Protein AF-A0A822FYF8-F1 (afdb_monomer)

Foldseek 3Di:
DEAEAEALDCVRCVCQLLCCVPVVDQHAYEDAPCSLVSNLVNNVCVQVVDVVVDVDDRGDNVSSVRSSVSYDHDDPPDDD

Sequence (80 aa):
DAVLITYPDIYHLGALPYLVGHCGLKCPVYATIPVYKMGQMFMYDLHQSRSNSEDFTLFTLDHVDAAFDLFVQMKYDQSI

Nearest PDB structures (foldseek):
  6v4x-assembly1_I  TM=9.817E-01  e=7.855E-09  Homo sapiens
  9bcu-assembly1_J  TM=9.510E-01  e=2.072E-04  Thermococcus kodakarensis
  3af5-assembly1_A  TM=9.499E-01  e=5.848E-04  Pyrococcus horikoshii OT3
  6v4x-assembly1_H  TM=9.098E-01  e=9.207E-04  Homo sapiens
  6m8q-assembly1_A  TM=8.842E-01  e=1.650E-03  Homo sapiens

Solvent-accessible surface area (backbone atoms only — not comparable to full-atom values): 4631 Å² total; 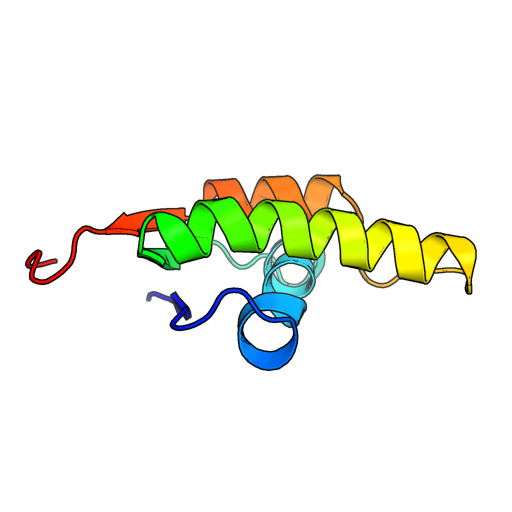per-residue (Å²): 123,72,44,79,49,90,51,44,46,62,93,69,44,57,62,45,26,35,38,30,61,74,68,61,59,80,55,48,29,38,28,40,55,66,35,54,60,48,23,54,56,45,52,52,51,50,52,53,57,41,50,75,76,42,93,64,78,78,62,54,72,67,20,42,52,59,39,58,72,37,50,46,75,40,62,91,96,60,89,130

InterPro domains:
  IPR001279 Metallo-beta-lactamase [PF16661] (1-79)
  IPR027075 Cleavage and polyadenylation specificity factor subunit 2 [PTHR45922] (1-79)
  IPR036866 Ribonuclease Z/Hydroxyacylglutathione hydrolase-like [G3DSA:3.60.15.10] (1-80)
  IPR036866 Ribonuclease Z/Hydroxyacylglutathione hydrolase-like [SSF56281] (1-79)

Mean predicted aligned error: 4.22 Å

pLDDT: mean 90.09, std 6.19, range [59.53, 94.31]

Secondary structure (DSSP, 8-state):
--EE---SSHHHHTTHHHHHHTT---S-EEEEHHHHHHHHHHHHHHHHHHHHHS---S--HHHHHHHHHTEEEE-TT---

Radius of gyration: 12.6 Å; Cα contacts (8 Å, |Δi|>4): 106; chains: 1; bounding box: 30×22×36 Å

Organism: NCBI:txid392032

Structure (mmCIF, N/CA/C/O backbone):
data_AF-A0A822FYF8-F1
#
_entry.id   AF-A0A822FYF8-F1
#
loop_
_atom_site.group_PDB
_atom_site.id
_atom_site.type_symbol
_atom_site.label_atom_id
_atom_site.label_alt_id
_atom_site.label_comp_id
_atom_site.label_asym_id
_atom_site.label_entity_id
_atom_site.label_seq_id
_atom_site.pdbx_PDB_ins_code
_atom_site.Cartn_x
_atom_site.Cartn_y
_atom_site.Cartn_z
_atom_site.occupancy
_atom_site.B_iso_or_equiv
_atom_site.auth_seq_id
_atom_si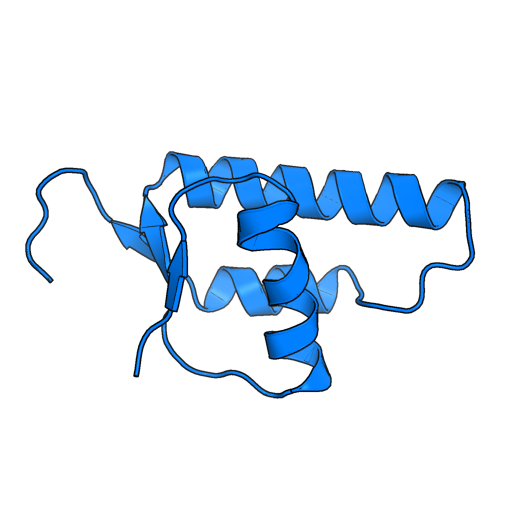te.auth_comp_id
_atom_site.auth_asym_id
_atom_site.auth_atom_id
_atom_site.pdbx_PDB_model_num
ATOM 1 N N . ASP A 1 1 ? -11.185 -14.359 6.432 1.00 81.56 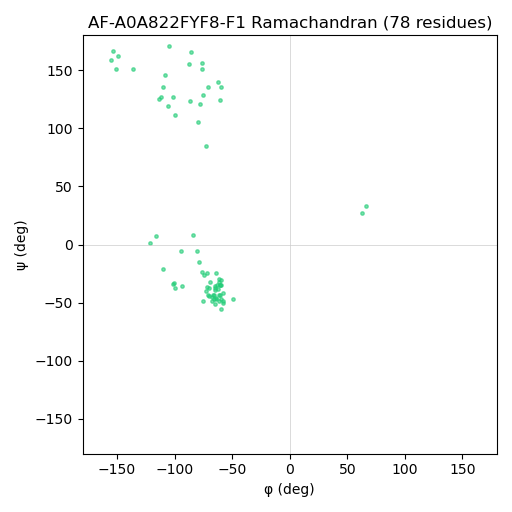1 ASP A N 1
ATOM 2 C CA . ASP A 1 1 ? -9.735 -14.088 6.342 1.00 81.56 1 ASP A CA 1
ATOM 3 C C . ASP A 1 1 ? -9.474 -12.597 6.297 1.00 81.56 1 ASP A C 1
ATOM 5 O O . ASP A 1 1 ? -10.319 -11.865 5.791 1.00 81.56 1 ASP A O 1
ATOM 9 N N . ALA A 1 2 ? -8.353 -12.155 6.862 1.00 89.12 2 ALA A N 1
ATOM 10 C CA . ALA A 1 2 ? -7.980 -10.748 6.968 1.00 89.12 2 ALA A CA 1
ATOM 11 C C . ALA A 1 2 ? -6.454 -10.603 6.964 1.00 89.12 2 ALA A C 1
ATOM 13 O O . ALA A 1 2 ? -5.749 -11.495 7.438 1.00 89.12 2 ALA A O 1
ATOM 14 N N . VAL A 1 3 ? -5.960 -9.469 6.472 1.00 91.62 3 VAL A N 1
ATOM 15 C CA . VAL A 1 3 ? -4.545 -9.083 6.567 1.00 91.62 3 VAL A CA 1
ATOM 16 C C . VAL A 1 3 ? -4.428 -7.913 7.532 1.00 91.62 3 VAL A C 1
ATOM 18 O O . VAL A 1 3 ? -5.229 -6.985 7.476 1.00 91.62 3 VAL A O 1
ATOM 21 N N . LEU A 1 4 ? -3.439 -7.951 8.423 1.00 92.31 4 LEU A N 1
ATOM 22 C CA . LEU A 1 4 ? -3.153 -6.870 9.364 1.00 92.31 4 LEU A CA 1
ATOM 23 C C . LEU A 1 4 ? -1.814 -6.228 8.990 1.00 92.31 4 LEU A C 1
ATOM 25 O O . LEU A 1 4 ? -0.813 -6.936 8.890 1.00 92.31 4 LEU A O 1
ATOM 29 N N . 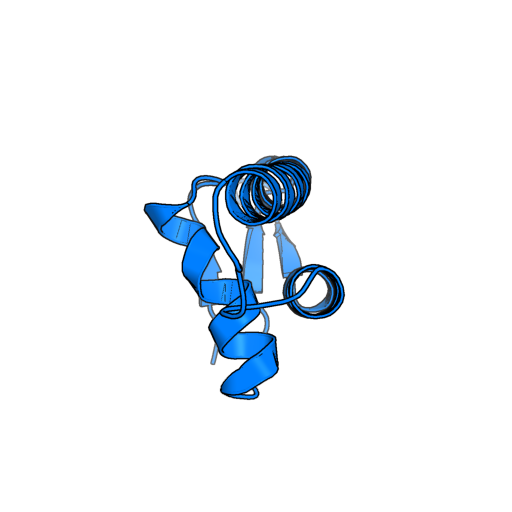ILE A 1 5 ? -1.788 -4.906 8.811 1.00 92.69 5 ILE A N 1
ATOM 30 C CA . ILE A 1 5 ? -0.554 -4.151 8.546 1.00 92.69 5 ILE A CA 1
ATOM 31 C C . ILE A 1 5 ? -0.266 -3.236 9.738 1.00 92.69 5 ILE A C 1
ATOM 33 O O . ILE A 1 5 ? -1.099 -2.420 10.139 1.00 92.69 5 ILE A O 1
ATOM 37 N N . THR A 1 6 ? 0.936 -3.359 10.295 1.00 89.62 6 THR A N 1
ATOM 38 C CA . THR A 1 6 ? 1.384 -2.617 11.482 1.00 89.62 6 THR A CA 1
ATOM 39 C C . THR A 1 6 ? 2.136 -1.332 11.150 1.00 89.62 6 THR A C 1
ATOM 41 O O . THR A 1 6 ? 1.963 -0.340 11.857 1.00 89.62 6 THR A O 1
ATOM 44 N N . TYR A 1 7 ? 2.933 -1.322 10.080 1.00 91.31 7 TYR A N 1
ATOM 45 C CA . TYR A 1 7 ? 3.815 -0.208 9.723 1.00 91.31 7 TYR A CA 1
ATOM 46 C C . TYR A 1 7 ? 3.751 0.115 8.217 1.00 91.31 7 TYR A C 1
ATOM 48 O O . TYR A 1 7 ? 3.466 -0.776 7.417 1.00 91.31 7 TYR A O 1
ATOM 56 N N . PRO A 1 8 ? 3.978 1.384 7.815 1.00 90.50 8 PRO A N 1
ATOM 57 C CA . PRO A 1 8 ? 3.866 1.825 6.420 1.00 90.50 8 PRO A CA 1
ATOM 58 C C . PRO A 1 8 ? 5.124 1.566 5.570 1.00 90.50 8 PRO A C 1
ATOM 60 O O . PRO A 1 8 ? 5.222 2.081 4.460 1.00 90.50 8 PRO A O 1
ATOM 63 N N . ASP A 1 9 ? 6.114 0.839 6.081 1.00 88.88 9 ASP A N 1
ATOM 64 C CA . ASP A 1 9 ? 7.379 0.596 5.392 1.00 88.88 9 ASP A CA 1
ATOM 65 C C . ASP A 1 9 ? 7.317 -0.601 4.433 1.00 88.88 9 ASP A C 1
ATOM 67 O O . ASP A 1 9 ? 6.436 -1.462 4.481 1.00 88.88 9 ASP A O 1
ATOM 71 N N . ILE A 1 10 ? 8.329 -0.674 3.572 1.00 88.31 10 ILE A N 1
ATOM 72 C CA . ILE A 1 10 ? 8.426 -1.659 2.490 1.00 88.31 10 ILE A CA 1
ATOM 73 C C . ILE A 1 10 ? 8.462 -3.092 3.032 1.00 88.31 10 ILE A C 1
ATOM 75 O O . ILE A 1 10 ? 7.930 -3.991 2.385 1.00 88.31 10 ILE A O 1
ATOM 79 N N . TYR A 1 11 ? 9.040 -3.328 4.213 1.00 90.69 11 TYR A N 1
ATOM 80 C CA . TYR A 1 11 ? 9.149 -4.685 4.752 1.00 90.69 11 TYR A CA 1
ATOM 81 C C . TYR A 1 11 ? 7.802 -5.241 5.227 1.00 90.69 11 TYR A C 1
ATOM 83 O O . TYR A 1 11 ? 7.623 -6.457 5.228 1.00 90.69 11 TYR A O 1
ATOM 91 N N . HIS A 1 12 ? 6.851 -4.373 5.580 1.00 90.56 12 HIS A N 1
ATOM 92 C CA . HIS A 1 12 ? 5.526 -4.777 6.057 1.00 90.56 12 HIS A CA 1
ATOM 93 C C . HIS A 1 12 ? 4.446 -4.662 4.975 1.00 90.56 12 HIS A C 1
ATOM 95 O O . HIS A 1 12 ? 3.530 -5.480 4.929 1.00 90.56 12 HIS A O 1
ATOM 101 N N . LEU A 1 13 ? 4.556 -3.668 4.093 1.00 91.88 13 LEU A N 1
ATOM 102 C CA . LEU A 1 13 ? 3.534 -3.327 3.102 1.00 91.88 13 LEU A CA 1
ATOM 103 C C . LEU A 1 13 ? 3.950 -3.649 1.657 1.00 91.88 13 LEU A C 1
ATOM 105 O O . LEU A 1 13 ? 3.095 -3.811 0.789 1.00 91.88 13 LEU A O 1
ATOM 109 N N . GLY A 1 14 ? 5.250 -3.773 1.378 1.00 90.00 14 GLY A N 1
ATOM 110 C CA . GLY A 1 14 ? 5.792 -3.791 0.016 1.00 90.00 14 GLY A CA 1
ATOM 111 C C . GLY A 1 14 ? 5.297 -4.937 -0.868 1.00 90.00 14 GLY A C 1
ATOM 112 O O . GLY A 1 14 ? 5.179 -4.774 -2.079 1.00 90.00 14 GLY A O 1
ATOM 113 N N . ALA A 1 15 ? 4.963 -6.085 -0.272 1.00 91.75 15 ALA A N 1
ATOM 114 C CA . ALA A 1 15 ? 4.436 -7.240 -0.999 1.00 91.75 15 ALA A CA 1
ATOM 115 C C . ALA A 1 15 ? 2.941 -7.116 -1.344 1.00 91.75 15 ALA A C 1
ATOM 117 O O . ALA A 1 15 ? 2.438 -7.877 -2.171 1.00 91.75 15 ALA A O 1
ATOM 118 N N . LEU A 1 16 ? 2.212 -6.183 -0.727 1.00 92.62 16 LEU A N 1
ATOM 119 C CA . LEU A 1 16 ? 0.756 -6.128 -0.826 1.00 92.62 16 LEU A CA 1
ATOM 120 C C . LEU A 1 16 ? 0.251 -5.845 -2.256 1.00 92.62 16 LEU A C 1
ATOM 122 O O . LEU A 1 16 ? -0.607 -6.604 -2.712 1.00 92.62 16 LEU A O 1
ATOM 126 N N . PRO A 1 17 ? 0.795 -4.870 -3.017 1.00 92.69 17 PRO A N 1
ATOM 127 C CA . PRO A 1 17 ? 0.378 -4.646 -4.405 1.00 92.69 17 PRO A CA 1
ATOM 128 C C . PRO A 1 17 ? 0.622 -5.859 -5.300 1.00 92.69 17 PRO A C 1
ATOM 130 O O . PRO A 1 17 ? -0.190 -6.167 -6.168 1.00 92.69 17 PRO A O 1
ATOM 133 N N . TYR A 1 18 ? 1.706 -6.599 -5.053 1.00 93.00 18 TYR A N 1
ATOM 134 C CA . TYR A 1 18 ? 1.993 -7.826 -5.787 1.00 93.00 18 TYR A CA 1
ATOM 135 C C . TYR A 1 18 ? 0.941 -8.909 -5.507 1.00 93.00 18 TYR A C 1
ATOM 137 O O . TYR A 1 18 ? 0.409 -9.518 -6.433 1.00 93.00 18 TYR A O 1
ATOM 145 N N . LEU A 1 19 ? 0.596 -9.128 -4.234 1.00 92.50 19 LEU A N 1
ATOM 146 C CA . LEU A 1 19 ? -0.400 -10.130 -3.841 1.00 92.50 19 LEU A CA 1
ATOM 147 C C . LEU A 1 19 ? -1.803 -9.799 -4.367 1.00 92.50 19 LEU A C 1
ATOM 149 O O . LEU A 1 19 ? -2.543 -10.702 -4.758 1.00 92.50 19 LEU A O 1
ATOM 153 N N . VAL A 1 20 ? -2.177 -8.521 -4.396 1.00 92.81 20 VAL A N 1
ATOM 154 C CA . VAL A 1 20 ? -3.490 -8.092 -4.893 1.00 92.81 20 VAL A CA 1
ATOM 155 C C . VAL A 1 20 ? -3.543 -8.162 -6.419 1.00 92.81 20 VAL A C 1
ATOM 157 O O . VAL A 1 20 ? -4.455 -8.787 -6.960 1.00 92.81 20 VAL A O 1
ATOM 160 N N . GLY A 1 21 ? -2.542 -7.611 -7.112 1.00 89.19 21 GLY A N 1
ATOM 161 C CA . GLY A 1 21 ? -2.502 -7.576 -8.576 1.00 89.19 21 GLY A CA 1
ATOM 162 C C . GLY A 1 21 ? -2.264 -8.940 -9.232 1.00 89.19 21 GLY A C 1
ATOM 163 O O . GLY A 1 21 ? -2.959 -9.296 -10.180 1.00 89.19 21 GLY A O 1
ATOM 164 N N . HIS A 1 22 ? -1.318 -9.734 -8.718 1.00 89.25 22 HIS A N 1
ATOM 165 C CA . HIS A 1 22 ? -0.917 -11.002 -9.345 1.00 89.25 22 HIS A CA 1
ATOM 166 C C . HIS A 1 22 ? -1.544 -12.235 -8.699 1.00 89.25 22 HIS A C 1
ATOM 168 O O . HIS A 1 22 ? -1.884 -13.186 -9.400 1.00 89.25 22 HIS A O 1
ATOM 174 N N . CYS A 1 23 ? -1.692 -12.249 -7.371 1.00 90.44 23 CYS A N 1
ATOM 175 C CA . CYS A 1 23 ? -2.222 -13.415 -6.657 1.00 90.44 23 CYS A CA 1
ATOM 176 C C . CYS A 1 23 ? -3.736 -13.335 -6.403 1.00 90.44 23 CYS A C 1
ATOM 178 O O . CYS A 1 23 ? -4.318 -14.304 -5.916 1.00 90.44 23 CYS A O 1
ATOM 180 N N . GLY A 1 24 ? -4.386 -12.216 -6.741 1.00 89.19 24 GLY A N 1
ATOM 181 C CA . GLY A 1 24 ? -5.832 -12.049 -6.609 1.00 89.19 24 GLY A CA 1
ATOM 182 C C . GLY A 1 24 ? -6.318 -12.046 -5.160 1.00 89.19 24 GLY A C 1
ATOM 183 O O . GLY A 1 24 ? -7.414 -12.538 -4.881 1.00 89.19 24 GLY A O 1
ATOM 184 N N . LEU A 1 25 ? -5.509 -11.527 -4.231 1.00 91.06 25 LEU A N 1
ATOM 185 C CA . LEU A 1 25 ? -5.902 -11.348 -2.835 1.00 91.06 25 LEU A CA 1
ATOM 186 C C . LEU A 1 25 ? -7.111 -10.397 -2.740 1.00 91.06 25 LEU A C 1
ATOM 188 O O . LEU A 1 25 ? -7.053 -9.271 -3.220 1.00 91.06 25 LEU A O 1
ATOM 192 N N . LYS A 1 26 ? -8.206 -10.851 -2.114 1.00 89.44 26 LYS A N 1
ATOM 193 C CA . LYS A 1 26 ? -9.480 -10.103 -1.993 1.00 89.44 26 LYS A CA 1
ATOM 194 C C . LYS A 1 26 ? -9.931 -9.851 -0.553 1.00 89.44 26 LYS A C 1
ATOM 196 O O . LYS A 1 26 ? -11.026 -9.343 -0.332 1.00 89.44 26 LYS A O 1
ATOM 201 N N . CYS A 1 27 ? -9.153 -10.283 0.434 1.00 92.19 27 CYS A N 1
ATOM 202 C CA . CYS A 1 27 ? -9.531 -10.119 1.834 1.00 92.19 27 CYS A CA 1
ATOM 203 C C . CYS A 1 27 ? -9.324 -8.668 2.302 1.00 92.19 27 CYS A C 1
ATOM 205 O O . CYS A 1 27 ? -8.412 -8.002 1.808 1.00 92.19 27 CYS A O 1
ATOM 207 N N . PRO A 1 28 ? -10.111 -8.193 3.284 1.00 93.00 28 PRO A N 1
ATOM 208 C CA . PRO A 1 28 ? -9.922 -6.869 3.863 1.00 93.00 28 PRO A CA 1
ATOM 209 C C . PRO A 1 28 ? -8.556 -6.750 4.547 1.00 93.00 28 PRO A C 1
ATOM 211 O O . PRO A 1 28 ? -8.098 -7.673 5.235 1.00 93.00 28 PRO A O 1
ATOM 214 N N . VAL A 1 29 ? -7.927 -5.591 4.369 1.00 94.31 29 VAL A N 1
ATOM 215 C CA . VAL A 1 29 ? -6.648 -5.236 4.986 1.00 94.31 29 VAL A CA 1
ATOM 216 C C . VAL A 1 29 ? -6.914 -4.228 6.095 1.00 94.31 29 VAL A C 1
ATOM 218 O O . VAL A 1 29 ? -7.429 -3.148 5.847 1.00 94.31 29 VAL A O 1
ATOM 221 N N . TYR A 1 30 ? -6.576 -4.548 7.334 1.00 93.38 30 TYR A N 1
ATOM 222 C CA . TYR A 1 30 ? -6.803 -3.658 8.466 1.00 93.38 30 TYR A CA 1
ATOM 223 C C . TYR A 1 30 ? -5.509 -2.954 8.847 1.00 93.38 30 TYR A C 1
ATOM 225 O O . TYR A 1 30 ? -4.483 -3.592 9.102 1.00 93.38 30 TYR A O 1
ATOM 233 N N . ALA A 1 31 ? -5.574 -1.628 8.921 1.00 93.56 31 ALA A N 1
ATOM 234 C CA . ALA A 1 31 ? -4.478 -0.804 9.403 1.00 93.56 31 ALA A CA 1
ATOM 235 C C . ALA A 1 31 ? -4.995 0.514 9.975 1.00 93.56 31 ALA A C 1
ATOM 237 O O . ALA A 1 31 ? -6.141 0.918 9.762 1.00 93.56 31 ALA A O 1
ATOM 238 N N . THR A 1 32 ? -4.129 1.217 10.695 1.00 92.81 32 THR A N 1
ATOM 239 C CA . THR A 1 32 ? -4.465 2.546 11.204 1.00 92.81 32 THR A CA 1
ATOM 240 C C . THR A 1 32 ? -4.397 3.602 10.097 1.00 92.81 32 THR A C 1
ATOM 242 O O . THR A 1 32 ? -3.681 3.457 9.107 1.00 92.81 32 THR A O 1
ATOM 245 N N . ILE A 1 33 ? -5.119 4.710 10.279 1.00 91.31 33 ILE A N 1
ATOM 246 C CA . ILE A 1 33 ? -5.137 5.849 9.341 1.00 91.31 33 ILE A CA 1
ATOM 247 C C . ILE A 1 33 ? -3.731 6.331 8.914 1.00 91.31 33 ILE A C 1
ATOM 249 O O . ILE A 1 33 ? -3.540 6.546 7.715 1.00 91.31 33 ILE A O 1
ATOM 253 N N . PRO A 1 34 ? -2.739 6.529 9.812 1.00 90.75 34 PRO A N 1
ATOM 254 C CA . PRO A 1 34 ? -1.405 6.952 9.384 1.00 90.75 34 PRO A CA 1
ATOM 255 C C . PRO A 1 34 ? -0.702 5.898 8.525 1.00 90.75 34 PRO A C 1
ATOM 257 O O . PRO A 1 34 ? -0.036 6.273 7.566 1.00 90.75 34 PRO A O 1
ATOM 260 N N . VAL A 1 35 ? -0.893 4.604 8.809 1.00 92.25 35 VAL A N 1
ATOM 261 C CA . VAL A 1 35 ? -0.319 3.512 8.008 1.00 92.25 35 VAL A CA 1
ATOM 262 C C . VAL A 1 35 ? -0.922 3.498 6.607 1.00 92.25 35 VAL A C 1
ATOM 264 O O . VAL A 1 35 ? -0.184 3.408 5.635 1.00 92.25 35 VAL A O 1
ATOM 267 N N . TYR A 1 36 ? -2.240 3.677 6.496 1.00 92.62 36 TYR A N 1
ATOM 268 C CA . TYR A 1 36 ? -2.922 3.807 5.209 1.00 92.62 36 TYR A CA 1
ATOM 269 C C . TYR A 1 36 ? -2.399 5.012 4.406 1.00 92.62 36 TYR A C 1
ATOM 271 O O . TYR A 1 36 ? -1.905 4.863 3.293 1.00 92.62 36 TYR A O 1
ATOM 279 N N . LYS A 1 37 ? -2.434 6.219 4.988 1.00 91.69 37 LYS A N 1
ATOM 280 C CA . LYS A 1 37 ? -2.063 7.447 4.262 1.00 91.69 37 LYS A CA 1
ATOM 281 C C . LYS A 1 37 ? -0.580 7.508 3.904 1.00 91.69 37 LYS A C 1
ATOM 283 O O . LYS A 1 37 ? -0.239 7.899 2.791 1.00 91.69 37 LYS A O 1
ATOM 288 N N . MET A 1 38 ? 0.304 7.171 4.846 1.00 93.38 38 MET A N 1
ATOM 289 C CA . MET A 1 38 ? 1.744 7.178 4.581 1.00 93.38 38 MET A CA 1
ATOM 290 C C . MET A 1 38 ? 2.146 6.009 3.694 1.00 93.38 38 MET A C 1
ATOM 292 O O . MET A 1 38 ? 2.945 6.209 2.789 1.00 93.38 38 MET A O 1
ATOM 296 N N . GLY A 1 39 ? 1.564 4.827 3.907 1.00 94.06 39 GLY A N 1
ATOM 297 C CA . GLY A 1 39 ? 1.850 3.638 3.114 1.00 94.06 39 GLY A CA 1
ATOM 298 C C . GLY A 1 39 ? 1.564 3.851 1.632 1.00 94.06 39 GLY A C 1
ATOM 299 O O . GLY A 1 39 ? 2.388 3.482 0.803 1.00 94.06 39 GLY A O 1
ATOM 300 N N . GLN A 1 40 ? 0.453 4.511 1.291 1.00 92.81 40 GLN A N 1
ATOM 301 C CA . GLN A 1 40 ? 0.114 4.790 -0.107 1.00 92.81 40 GLN A CA 1
ATOM 302 C C . GLN A 1 40 ? 1.184 5.664 -0.777 1.00 92.81 40 GLN A C 1
ATOM 304 O O . GLN A 1 40 ? 1.702 5.316 -1.836 1.00 92.81 40 GLN A O 1
ATOM 309 N N . MET A 1 41 ? 1.589 6.758 -0.118 1.00 92.56 41 MET A N 1
ATOM 310 C CA . MET A 1 41 ? 2.674 7.615 -0.611 1.00 92.56 41 MET A CA 1
ATOM 311 C C . MET A 1 41 ? 4.011 6.867 -0.699 1.00 92.56 41 MET A C 1
ATOM 313 O O . MET A 1 41 ? 4.746 7.055 -1.665 1.00 92.56 41 MET A O 1
ATOM 317 N N . PHE A 1 42 ? 4.308 5.992 0.265 1.00 93.81 42 PHE A N 1
ATOM 318 C CA . PHE A 1 42 ? 5.537 5.198 0.280 1.00 93.81 42 PHE A CA 1
ATOM 319 C C . PHE A 1 42 ? 5.602 4.213 -0.891 1.00 93.81 42 PHE A C 1
ATOM 321 O O . PHE A 1 42 ? 6.657 4.041 -1.495 1.00 93.81 42 PHE A O 1
ATOM 328 N N . MET A 1 43 ? 4.474 3.590 -1.245 1.00 93.62 43 MET A N 1
ATOM 329 C CA . MET A 1 43 ? 4.411 2.652 -2.367 1.00 93.62 43 MET A CA 1
ATOM 330 C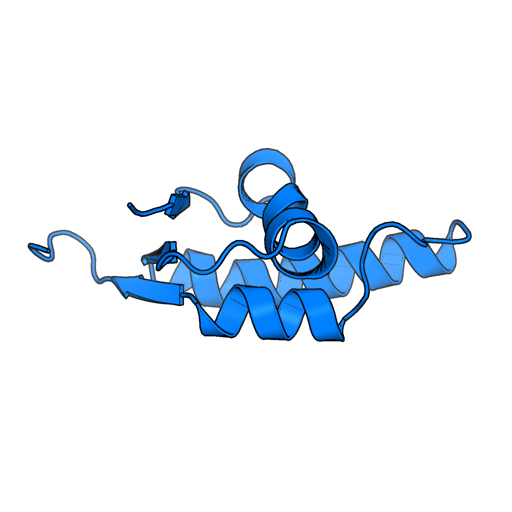 C . MET A 1 43 ? 4.525 3.353 -3.721 1.00 93.62 43 MET A C 1
ATOM 332 O O . MET A 1 43 ? 5.182 2.821 -4.618 1.00 93.62 43 MET A O 1
ATOM 336 N N . TYR A 1 44 ? 3.957 4.554 -3.865 1.00 94.00 44 TYR A N 1
ATOM 337 C CA . TYR A 1 44 ? 4.168 5.371 -5.061 1.00 94.00 44 TYR A CA 1
ATOM 338 C C . TYR A 1 44 ? 5.629 5.799 -5.219 1.00 94.00 44 TYR A C 1
ATOM 340 O O . TYR A 1 44 ? 6.194 5.640 -6.303 1.00 94.00 44 TYR A O 1
ATOM 348 N N . ASP A 1 45 ? 6.249 6.294 -4.144 1.00 93.50 45 ASP A N 1
ATOM 349 C CA . ASP A 1 45 ? 7.663 6.685 -4.148 1.00 93.50 45 ASP A CA 1
ATOM 350 C C . ASP A 1 45 ? 8.572 5.486 -4.451 1.00 93.50 45 ASP A C 1
ATOM 352 O O . ASP A 1 45 ? 9.447 5.567 -5.313 1.00 93.50 45 ASP A O 1
ATOM 356 N N . LEU A 1 46 ? 8.304 4.325 -3.841 1.00 92.38 46 LEU A N 1
ATOM 357 C CA . LEU A 1 46 ? 9.035 3.088 -4.112 1.00 92.38 46 LEU A CA 1
ATOM 358 C C . LEU A 1 46 ? 8.954 2.690 -5.588 1.00 92.38 46 LEU A C 1
ATOM 360 O O . LEU A 1 46 ? 9.987 2.408 -6.199 1.00 92.38 46 LEU A O 1
ATOM 364 N N . HIS A 1 47 ? 7.745 2.654 -6.157 1.00 93.06 47 HIS A N 1
ATOM 365 C CA . HIS A 1 47 ? 7.548 2.290 -7.558 1.00 93.06 47 HIS A CA 1
ATOM 366 C C . HIS A 1 47 ? 8.307 3.248 -8.479 1.00 93.06 47 HIS A C 1
ATOM 368 O O . HIS A 1 47 ? 9.010 2.803 -9.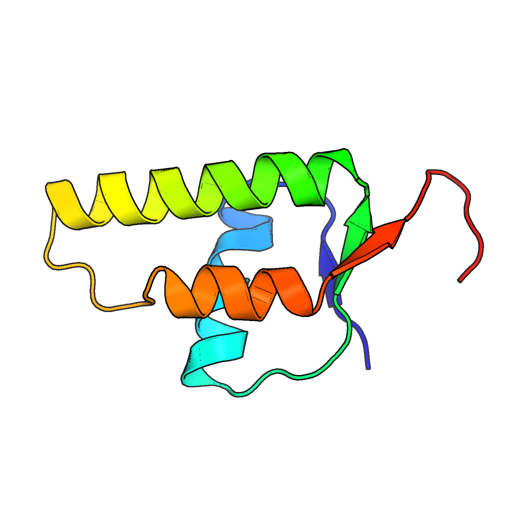385 1.00 93.06 47 HIS A O 1
ATOM 374 N N . GLN A 1 48 ? 8.200 4.559 -8.245 1.00 92.25 48 GLN A N 1
ATOM 375 C CA . GLN A 1 48 ? 8.868 5.568 -9.065 1.00 92.25 48 GLN A CA 1
ATOM 376 C C . GLN A 1 48 ? 10.396 5.504 -8.928 1.00 92.25 48 GLN A C 1
ATOM 378 O O . GLN A 1 48 ? 11.104 5.529 -9.932 1.00 92.25 48 GLN A O 1
ATOM 383 N N . SER A 1 49 ? 10.911 5.356 -7.707 1.00 92.56 49 SER A N 1
ATOM 384 C CA . SER A 1 49 ? 12.345 5.226 -7.427 1.00 92.56 49 SER A CA 1
ATOM 385 C C . SER A 1 49 ? 12.956 4.000 -8.117 1.00 92.56 49 SER A C 1
ATOM 387 O O . SER A 1 49 ? 14.010 4.089 -8.757 1.00 92.56 49 SER A O 1
ATOM 389 N N . ARG A 1 50 ? 12.247 2.865 -8.065 1.00 92.06 50 ARG A N 1
ATOM 390 C CA . ARG A 1 50 ? 12.640 1.624 -8.743 1.00 92.06 50 ARG A CA 1
ATOM 391 C C . ARG A 1 50 ? 12.554 1.761 -10.256 1.00 92.06 50 ARG A C 1
ATOM 393 O O . ARG A 1 50 ? 13.545 1.497 -10.918 1.00 92.06 50 ARG A O 1
ATOM 400 N N . SER A 1 51 ? 11.447 2.280 -10.783 1.00 91.62 51 SER A N 1
ATOM 401 C CA . SER A 1 51 ? 11.255 2.494 -12.229 1.00 91.62 51 SER A CA 1
ATOM 402 C C . SER A 1 51 ? 12.297 3.436 -12.844 1.00 91.62 51 SER A C 1
ATOM 404 O O . SER A 1 51 ? 12.642 3.306 -14.012 1.00 91.62 51 SER A O 1
ATOM 406 N N . ASN A 1 52 ? 12.813 4.393 -12.066 1.00 91.50 52 ASN A N 1
ATOM 407 C CA . ASN A 1 52 ? 13.880 5.291 -12.514 1.00 91.50 52 ASN A CA 1
ATOM 408 C C . ASN A 1 52 ? 15.265 4.623 -12.536 1.00 91.50 52 ASN A C 1
ATOM 410 O O . ASN A 1 52 ? 16.158 5.101 -13.234 1.00 91.50 52 ASN A O 1
ATOM 414 N N . SER A 1 53 ? 15.464 3.567 -11.745 1.00 91.69 53 SER A N 1
ATOM 415 C CA . SER A 1 53 ? 16.760 2.896 -11.586 1.00 91.69 53 SER A CA 1
ATOM 416 C C . SER A 1 53 ? 16.863 1.612 -12.412 1.00 91.69 53 SER A C 1
ATOM 418 O O . SER A 1 53 ? 17.949 1.256 -12.865 1.00 91.69 53 SER A O 1
ATOM 420 N N . GLU A 1 54 ? 15.747 0.907 -12.591 1.00 92.50 54 GLU A N 1
ATOM 421 C CA . GLU A 1 54 ? 15.653 -0.405 -13.226 1.00 92.50 54 GLU A CA 1
ATOM 422 C C . GLU A 1 54 ? 14.305 -0.590 -13.941 1.00 92.50 54 GLU A C 1
ATOM 424 O O . GLU A 1 54 ? 13.338 0.124 -13.674 1.00 92.50 54 GLU A O 1
ATOM 429 N N . ASP A 1 55 ? 14.234 -1.570 -14.846 1.00 89.00 55 ASP A N 1
ATOM 430 C CA . ASP A 1 55 ? 12.983 -1.960 -15.505 1.00 89.00 55 ASP A CA 1
ATOM 431 C C . ASP A 1 55 ? 12.083 -2.718 -14.511 1.00 89.00 55 ASP A C 1
ATOM 433 O O . ASP A 1 55 ? 12.136 -3.945 -14.367 1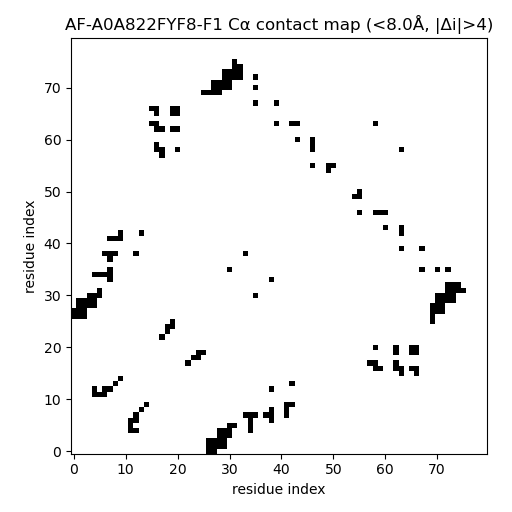.00 89.00 55 ASP A O 1
ATOM 437 N N . PHE A 1 56 ? 11.324 -1.953 -13.727 1.00 90.31 56 PHE A N 1
ATOM 438 C CA . PHE A 1 56 ? 10.507 -2.463 -12.636 1.00 90.31 56 PHE A CA 1
ATOM 439 C C . PHE A 1 56 ? 9.193 -3.060 -13.155 1.00 90.31 56 PHE A C 1
ATOM 441 O O . PHE A 1 56 ? 8.258 -2.347 -13.507 1.00 90.31 56 PHE A O 1
ATOM 448 N N . THR A 1 57 ? 9.104 -4.391 -13.158 1.00 87.62 57 THR A N 1
ATOM 449 C CA . THR A 1 57 ? 7.954 -5.145 -13.701 1.00 87.62 57 THR A CA 1
ATOM 450 C C . THR A 1 57 ? 7.190 -5.955 -12.648 1.00 87.62 57 THR A C 1
ATOM 452 O O . THR A 1 57 ? 6.295 -6.727 -12.983 1.00 87.62 57 THR A O 1
ATOM 455 N N . LEU A 1 58 ? 7.525 -5.785 -11.363 1.00 90.50 58 LEU A N 1
ATOM 456 C CA . LEU A 1 58 ? 6.930 -6.546 -10.258 1.00 90.50 58 LEU A CA 1
ATOM 457 C C . LEU A 1 58 ? 5.477 -6.156 -9.972 1.00 90.50 58 LEU A C 1
ATOM 459 O O . LEU A 1 58 ? 4.660 -7.028 -9.723 1.00 90.50 58 LEU A O 1
ATOM 463 N N . PHE A 1 59 ? 5.146 -4.868 -9.958 1.00 91.38 59 PHE A N 1
ATOM 464 C CA . PHE A 1 59 ? 3.772 -4.382 -9.808 1.00 91.38 59 PHE A CA 1
ATOM 465 C C . PHE A 1 59 ? 3.647 -2.985 -10.419 1.00 91.38 59 PHE A C 1
ATOM 467 O O . PHE A 1 59 ? 4.649 -2.290 -10.555 1.00 91.38 59 PHE A O 1
ATOM 474 N N . THR A 1 60 ? 2.428 -2.565 -10.759 1.00 92.69 60 THR A N 1
ATOM 475 C CA . THR A 1 60 ? 2.144 -1.235 -11.323 1.00 92.69 60 THR A CA 1
ATOM 476 C C . THR A 1 60 ? 1.489 -0.315 -10.291 1.00 92.69 60 THR A C 1
ATOM 478 O O . THR A 1 60 ? 1.072 -0.763 -9.221 1.00 92.69 60 THR A O 1
ATOM 481 N N . LEU A 1 61 ? 1.355 0.975 -10.616 1.00 93.12 61 LEU A N 1
ATOM 482 C CA . LEU A 1 61 ? 0.597 1.927 -9.793 1.00 93.12 61 LEU A CA 1
ATOM 483 C C . LEU A 1 61 ? -0.876 1.510 -9.632 1.00 93.12 61 LEU A C 1
ATOM 485 O O . LEU A 1 61 ? -1.410 1.627 -8.536 1.00 93.12 61 LEU A O 1
ATOM 489 N N . ASP A 1 62 ? -1.489 0.908 -10.656 1.00 93.31 62 ASP A N 1
ATOM 490 C CA . ASP A 1 62 ? -2.863 0.391 -10.563 1.00 93.31 62 ASP A CA 1
ATOM 491 C C . ASP A 1 62 ? -2.984 -0.743 -9.530 1.00 93.31 62 ASP A C 1
ATOM 493 O O . ASP A 1 62 ? -3.989 -0.862 -8.831 1.00 93.31 62 ASP A O 1
ATOM 497 N N . HIS A 1 63 ? -1.947 -1.580 -9.395 1.00 93.12 63 HIS A N 1
ATOM 498 C CA . HIS A 1 63 ? -1.910 -2.615 -8.358 1.00 93.12 63 HIS A CA 1
ATOM 499 C C . HIS A 1 63 ? -1.771 -2.016 -6.955 1.00 93.12 63 HIS A C 1
ATOM 501 O O . HIS A 1 63 ? -2.281 -2.594 -5.993 1.00 93.12 63 HIS A O 1
ATOM 507 N N . VAL A 1 64 ? -1.082 -0.876 -6.824 1.00 93.88 64 VAL A N 1
ATOM 508 C CA . VAL A 1 64 ? -1.021 -0.129 -5.562 1.00 93.88 64 VAL A CA 1
ATOM 509 C C . VAL A 1 64 ? -2.419 0.377 -5.222 1.00 93.88 64 VAL A C 1
ATOM 511 O O . VAL A 1 64 ? -2.913 0.071 -4.143 1.00 93.88 64 VAL A O 1
ATOM 514 N N . ASP A 1 65 ? -3.094 1.050 -6.150 1.00 94.12 65 ASP A N 1
ATOM 515 C CA . ASP A 1 65 ? -4.442 1.583 -5.926 1.00 94.12 65 ASP A CA 1
ATOM 516 C C . ASP A 1 65 ? -5.431 0.478 -5.532 1.00 94.12 65 ASP A C 1
ATOM 518 O O . ASP A 1 65 ? -6.078 0.564 -4.487 1.00 94.12 65 ASP A O 1
ATOM 522 N N . ALA A 1 66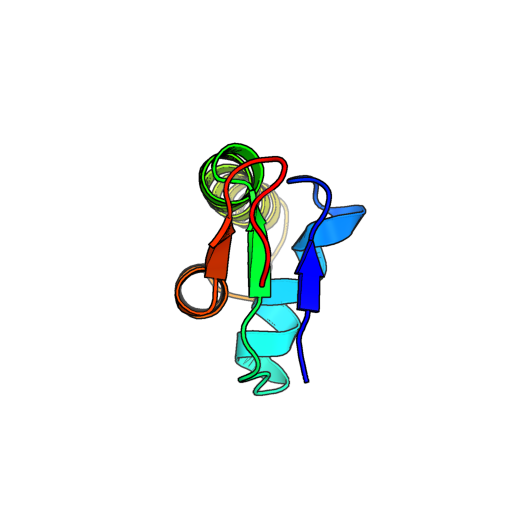 ? -5.446 -0.628 -6.281 1.00 93.69 66 ALA A N 1
ATOM 523 C CA . ALA A 1 66 ? -6.297 -1.778 -5.984 1.00 93.69 66 ALA A CA 1
ATOM 524 C C . ALA A 1 66 ? -6.012 -2.399 -4.604 1.00 93.69 66 ALA A C 1
ATOM 526 O O . ALA A 1 66 ? -6.927 -2.875 -3.931 1.00 93.69 66 ALA A O 1
ATOM 527 N N . ALA A 1 67 ? -4.751 -2.411 -4.161 1.00 93.75 67 ALA A N 1
ATOM 528 C CA . ALA A 1 67 ? -4.401 -2.892 -2.829 1.00 93.75 67 ALA A CA 1
ATOM 529 C C . ALA A 1 67 ? -4.889 -1.953 -1.723 1.00 93.75 67 ALA A C 1
ATOM 531 O O . ALA A 1 67 ? -5.328 -2.422 -0.671 1.00 93.75 67 ALA A O 1
ATOM 532 N N . PHE A 1 68 ? -4.829 -0.642 -1.957 1.00 93.69 68 PHE A N 1
ATOM 533 C CA . PHE A 1 68 ? -5.281 0.366 -1.005 1.00 93.69 68 PHE A CA 1
ATOM 534 C C . PHE A 1 68 ? -6.810 0.464 -0.915 1.00 93.69 68 PHE A C 1
ATOM 536 O O . PHE A 1 68 ? -7.322 0.753 0.166 1.00 93.69 68 PHE A O 1
ATOM 543 N N . ASP A 1 69 ? -7.546 0.094 -1.964 1.00 93.06 69 ASP A N 1
ATOM 544 C CA . ASP A 1 69 ? -9.012 -0.024 -1.928 1.00 93.06 69 ASP A CA 1
ATOM 545 C C . ASP A 1 69 ? -9.516 -1.114 -0.962 1.00 93.06 69 ASP A C 1
ATOM 547 O O . ASP A 1 69 ? -10.636 -1.035 -0.453 1.00 93.06 69 ASP A O 1
ATOM 551 N N . LEU A 1 70 ? -8.690 -2.125 -0.660 1.00 92.12 70 LEU A N 1
ATOM 552 C CA . LEU A 1 70 ? -9.021 -3.183 0.303 1.00 92.12 70 LEU A CA 1
ATOM 553 C C . LEU A 1 70 ? -8.818 -2.758 1.766 1.00 92.12 70 LEU A C 1
ATOM 555 O O . LEU A 1 70 ? -9.144 -3.533 2.675 1.00 92.12 70 LEU A O 1
ATOM 559 N N . PHE A 1 71 ? -8.265 -1.566 2.024 1.00 93.88 71 PHE A N 1
ATOM 560 C CA . PHE A 1 71 ? -7.986 -1.131 3.387 1.00 93.88 71 PHE A CA 1
ATOM 561 C C . PHE A 1 71 ? -9.243 -0.711 4.142 1.00 93.88 71 PHE A C 1
ATOM 563 O O . PHE A 1 71 ? -9.978 0.199 3.762 1.00 93.88 71 PHE A O 1
ATOM 570 N N . VAL A 1 72 ? -9.398 -1.289 5.325 1.00 92.06 72 VAL A N 1
ATOM 571 C CA . VAL A 1 72 ? -10.326 -0.847 6.354 1.00 92.06 72 VAL A CA 1
ATOM 572 C C . VAL A 1 72 ? -9.538 -0.036 7.380 1.00 92.06 72 VAL A C 1
ATOM 574 O O . VAL A 1 72 ? -8.685 -0.556 8.104 1.00 92.06 72 VAL A O 1
ATOM 577 N N . GLN A 1 73 ? -9.806 1.269 7.413 1.00 89.50 73 GLN A N 1
ATOM 578 C CA . GLN A 1 73 ? -9.112 2.222 8.278 1.00 89.50 73 GLN A CA 1
ATOM 579 C C . GLN A 1 73 ? -9.631 2.128 9.713 1.00 89.50 73 GLN A C 1
ATOM 581 O O . GLN A 1 73 ? -10.805 2.386 9.980 1.00 89.50 73 GLN A O 1
ATOM 586 N N . MET A 1 74 ? -8.727 1.827 10.641 1.00 84.12 74 MET A N 1
ATOM 587 C CA . MET A 1 74 ? -9.042 1.659 12.057 1.00 84.12 74 MET A CA 1
ATOM 588 C C . MET A 1 74 ? -8.504 2.824 12.888 1.00 84.12 74 MET A C 1
ATOM 590 O O . MET A 1 74 ? -7.436 3.386 12.612 1.00 84.12 74 MET A O 1
ATOM 594 N N . LYS A 1 75 ? -9.237 3.184 13.941 1.00 81.25 75 LYS A N 1
ATOM 595 C CA . LYS A 1 75 ? -8.732 4.032 15.026 1.00 81.25 75 LYS A CA 1
ATOM 596 C C . LYS A 1 75 ? -8.059 3.163 16.087 1.00 81.25 75 LYS A C 1
ATOM 598 O O . LYS A 1 75 ? -8.349 1.976 16.213 1.00 81.25 75 LYS A O 1
ATOM 603 N N . TYR A 1 76 ? -7.142 3.764 16.842 1.00 72.50 76 TYR A N 1
ATOM 604 C CA . TYR A 1 76 ? -6.532 3.093 17.986 1.00 72.50 76 TYR A CA 1
ATOM 605 C C . TYR A 1 76 ? -7.618 2.710 19.004 1.00 72.50 76 TYR A C 1
ATOM 607 O O . TYR A 1 76 ? -8.496 3.527 19.279 1.00 72.50 76 TYR A O 1
ATOM 615 N N . ASP A 1 77 ? -7.548 1.481 19.524 1.00 72.88 77 ASP A N 1
ATOM 616 C CA . ASP A 1 77 ? -8.502 0.895 20.484 1.00 72.88 77 ASP A CA 1
ATOM 617 C C . ASP A 1 77 ? -9.952 0.730 19.965 1.00 72.88 77 ASP A C 1
ATOM 619 O O . ASP A 1 77 ? -10.922 0.736 20.719 1.00 72.88 77 ASP A O 1
ATOM 623 N N . GLN A 1 78 ? -10.121 0.587 18.646 1.00 70.62 78 GLN A N 1
ATOM 624 C CA . GLN A 1 78 ? -11.410 0.280 18.023 1.00 70.62 78 GLN A CA 1
ATOM 625 C C . GLN A 1 78 ? -11.643 -1.241 17.979 1.00 70.62 78 GLN A C 1
ATOM 627 O O . GLN A 1 78 ? -10.837 -1.963 17.392 1.00 70.62 78 GLN A O 1
ATOM 632 N N . SER A 1 79 ? -12.753 -1.734 18.549 1.00 66.94 79 SER A N 1
ATOM 633 C CA . SER A 1 79 ? -13.127 -3.152 18.414 1.00 66.94 79 SER A CA 1
ATOM 634 C C . SER A 1 79 ? -13.599 -3.460 16.990 1.00 66.94 79 SER A C 1
ATOM 636 O O . SER A 1 79 ? -14.382 -2.688 16.427 1.00 66.94 79 SER A O 1
ATOM 638 N N . ILE A 1 80 ? -13.133 -4.585 16.442 1.00 59.53 80 ILE A N 1
ATOM 639 C CA . ILE A 1 80 ? -13.485 -5.112 15.111 1.00 59.53 80 ILE A CA 1
ATOM 640 C C . ILE A 1 80 ? -14.658 -6.078 15.227 1.00 59.53 80 ILE A C 1
ATOM 642 O O . ILE A 1 80 ? -14.603 -6.927 16.145 1.00 59.53 80 ILE A O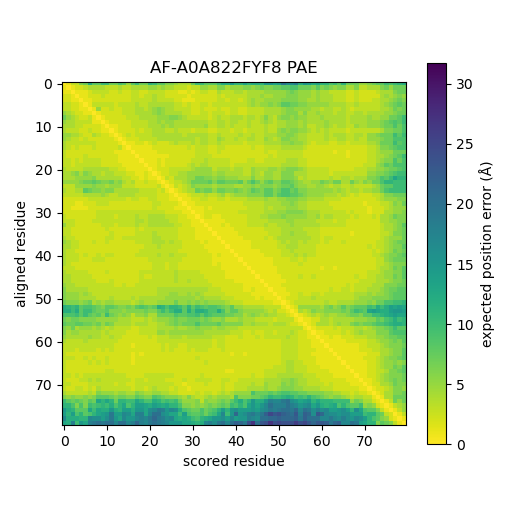 1
#